Protein AF-A0A646KPS5-F1 (afdb_monomer)

pLDDT: mean 81.28, std 15.08, range [36.19, 93.19]

Structure (mmCIF, N/CA/C/O backbone):
data_AF-A0A646KPS5-F1
#
_entry.id   AF-A0A646KPS5-F1
#
loop_
_atom_site.group_PDB
_atom_site.id
_atom_site.type_symbol
_atom_site.label_atom_id
_atom_site.label_alt_id
_atom_site.label_comp_id
_atom_site.label_asym_id
_atom_site.label_entity_id
_atom_site.label_seq_id
_atom_site.pdbx_PDB_ins_code
_atom_site.Cartn_x
_atom_site.Cartn_y
_atom_site.Cartn_z
_atom_site.occupancy
_atom_site.B_iso_or_equiv
_atom_site.auth_seq_id
_atom_site.auth_comp_id
_atom_site.auth_asym_id
_atom_site.auth_atom_id
_atom_site.pdbx_PDB_model_num
ATOM 1 N N . MET A 1 1 ? 4.947 40.658 14.875 1.00 36.19 1 MET A N 1
ATOM 2 C CA . MET A 1 1 ? 4.378 39.947 13.715 1.00 36.19 1 MET A CA 1
ATOM 3 C C . MET A 1 1 ? 4.667 38.468 13.894 1.00 36.19 1 MET A C 1
ATOM 5 O O . MET A 1 1 ? 5.827 38.110 14.012 1.00 36.19 1 MET A O 1
ATOM 9 N N . SER A 1 2 ? 3.578 37.711 14.031 1.00 44.47 2 SER A N 1
ATOM 10 C CA . SER A 1 2 ? 3.362 36.260 13.935 1.00 44.47 2 SER A CA 1
ATOM 11 C C . SER A 1 2 ? 4.401 35.279 14.487 1.00 44.47 2 SER A C 1
ATOM 13 O O . SER A 1 2 ? 5.350 34.896 13.810 1.00 44.47 2 SER A O 1
ATOM 15 N N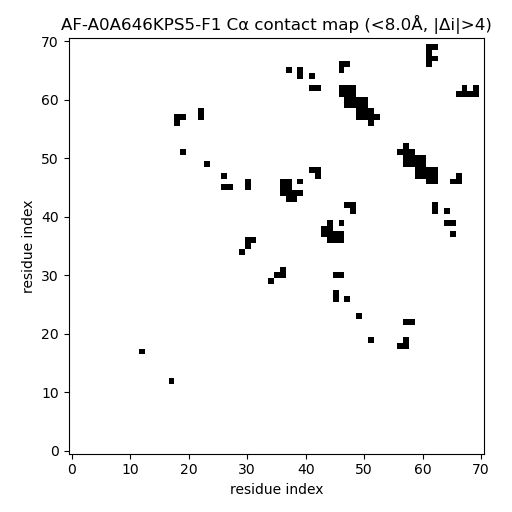 . SER A 1 3 ? 4.092 34.767 15.679 1.00 45.62 3 SER A N 1
ATOM 16 C CA . SER A 1 3 ? 4.444 33.416 16.114 1.00 45.62 3 SER A CA 1
ATOM 17 C C . SER A 1 3 ? 3.700 32.417 15.221 1.00 45.62 3 SER A C 1
ATOM 19 O O . SER A 1 3 ? 2.480 32.317 15.297 1.00 45.62 3 SER A O 1
ATOM 21 N N . GLY A 1 4 ? 4.411 31.733 14.326 1.00 44.09 4 GLY A N 1
ATOM 22 C CA . GLY A 1 4 ? 3.872 30.591 13.590 1.00 44.09 4 GLY A CA 1
ATOM 23 C C . GLY A 1 4 ? 3.939 29.359 14.479 1.00 44.09 4 GLY A C 1
ATOM 24 O O . GLY A 1 4 ? 4.923 28.624 14.430 1.00 44.09 4 GLY A O 1
ATOM 25 N N . GLU A 1 5 ? 2.940 29.178 15.340 1.00 47.19 5 GLU A N 1
ATOM 26 C CA . GLU A 1 5 ? 2.704 27.894 15.994 1.00 47.19 5 GLU A CA 1
ATOM 27 C C . GLU A 1 5 ? 2.473 26.868 14.886 1.00 47.19 5 GLU A C 1
ATOM 29 O O . GLU A 1 5 ? 1.535 26.988 14.101 1.00 47.19 5 GLU A O 1
ATOM 34 N N . GLY A 1 6 ? 3.394 25.910 14.763 1.00 52.12 6 GLY A N 1
ATOM 35 C CA . GLY A 1 6 ? 3.212 24.769 13.884 1.00 52.12 6 GLY A CA 1
ATOM 36 C C . GLY A 1 6 ? 1.974 24.030 14.353 1.00 52.12 6 GLY A C 1
ATOM 37 O O . GLY A 1 6 ? 2.024 23.345 15.374 1.00 52.12 6 GLY A O 1
ATOM 38 N N . GLU A 1 7 ? 0.864 24.224 13.640 1.00 46.75 7 GLU A N 1
ATOM 39 C CA . GLU A 1 7 ? -0.344 23.437 13.814 1.00 46.7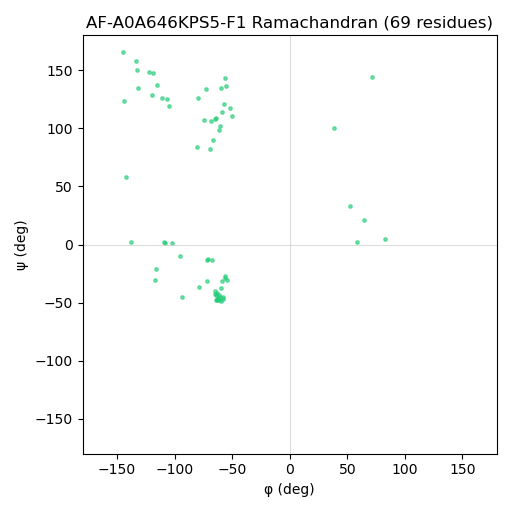5 7 GLU A CA 1
ATOM 40 C C . GLU A 1 7 ? 0.076 21.972 13.771 1.00 46.75 7 GLU A C 1
ATOM 42 O O . GLU A 1 7 ? 0.535 21.449 12.753 1.00 46.75 7 GLU A O 1
ATOM 47 N N . ASN A 1 8 ? -0.019 21.323 14.928 1.00 55.41 8 ASN A N 1
ATOM 48 C CA . ASN A 1 8 ? 0.053 19.884 15.039 1.00 55.41 8 ASN A CA 1
ATOM 49 C C . ASN A 1 8 ? -1.240 19.399 14.384 1.00 55.41 8 ASN A C 1
ATOM 51 O O . ASN A 1 8 ? -2.262 19.245 15.052 1.00 55.41 8 ASN A O 1
ATOM 55 N N . VAL A 1 9 ? -1.236 19.317 13.051 1.00 62.25 9 VAL A N 1
ATOM 56 C CA . VAL A 1 9 ? -2.366 18.811 12.283 1.00 62.25 9 VAL A CA 1
ATOM 57 C C . VAL A 1 9 ? -2.446 17.342 12.653 1.00 62.25 9 VAL A C 1
ATOM 59 O O . VAL A 1 9 ? -1.763 16.502 12.072 1.00 62.25 9 VAL A O 1
ATOM 62 N N . SER A 1 10 ? -3.212 17.039 13.699 1.00 66.12 10 SER A N 1
ATOM 63 C CA . SER A 1 10 ? -3.605 15.680 14.007 1.00 66.12 10 SER A CA 1
ATOM 64 C C . SER A 1 10 ? -4.399 15.222 12.7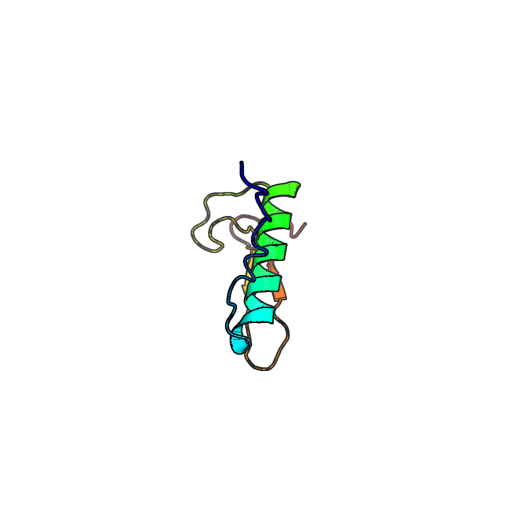96 1.00 66.12 10 SER A C 1
ATOM 66 O O . SER A 1 10 ? -5.551 15.626 12.621 1.00 66.12 10 SER A O 1
ATOM 68 N N . GLU A 1 11 ? -3.741 14.486 11.905 1.00 67.38 11 GLU A N 1
ATOM 69 C CA . GLU A 1 11 ? -4.386 13.894 10.748 1.00 67.38 11 GLU A CA 1
ATOM 70 C C . GLU A 1 11 ? -5.592 13.121 11.281 1.00 67.38 11 GLU A C 1
ATOM 72 O O . GLU A 1 11 ? -5.455 12.255 12.149 1.00 67.38 11 GLU A O 1
ATOM 77 N N . TRP A 1 12 ? -6.797 13.531 10.880 1.00 64.44 12 TRP A N 1
ATOM 78 C CA . TRP A 1 12 ? -8.000 12.852 11.328 1.00 64.44 12 TRP A CA 1
ATOM 79 C C . TRP A 1 12 ? -7.994 11.476 10.676 1.00 64.44 12 TRP A C 1
ATOM 81 O O . TRP A 1 12 ? -8.194 11.344 9.469 1.00 64.44 1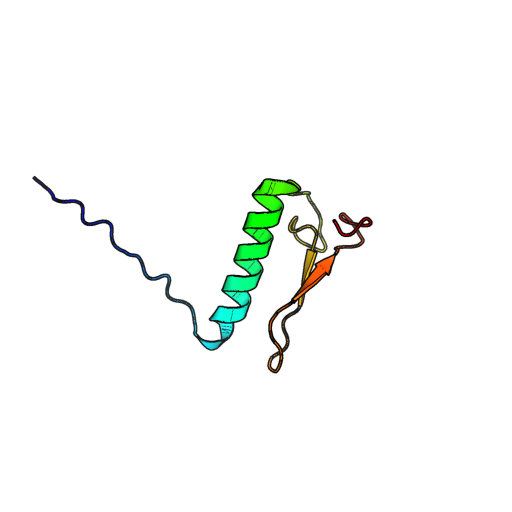2 TRP A O 1
ATOM 91 N N . VAL A 1 13 ? -7.716 10.455 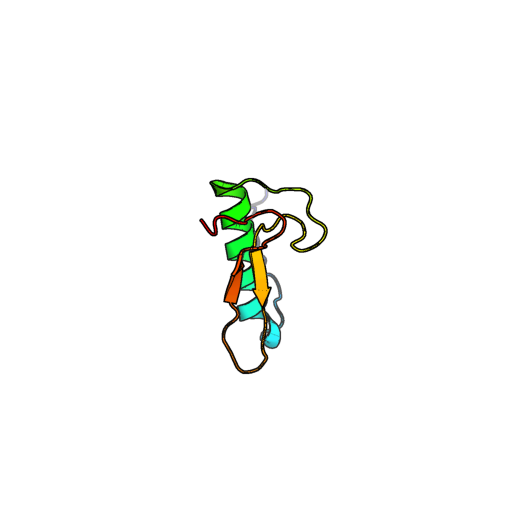11.479 1.00 73.88 13 VAL A N 1
ATOM 92 C CA . VAL A 1 13 ? -7.755 9.063 11.056 1.00 73.88 13 VAL A CA 1
ATOM 93 C C . VAL A 1 13 ? -8.988 8.435 11.682 1.00 73.88 13 VAL A C 1
ATOM 95 O O . VAL A 1 13 ? -9.167 8.503 12.897 1.00 73.88 13 VAL A O 1
ATOM 98 N N . ASN A 1 14 ? -9.852 7.828 10.865 1.00 81.25 14 ASN A N 1
ATOM 99 C CA . ASN A 1 14 ? -10.919 6.983 11.394 1.00 81.25 14 ASN A CA 1
ATOM 100 C C . ASN A 1 14 ? -10.262 5.879 12.253 1.00 81.25 14 ASN A C 1
ATOM 102 O O . ASN A 1 14 ? -9.461 5.118 11.700 1.00 81.25 14 ASN A O 1
ATOM 106 N N . PRO A 1 15 ? -10.588 5.764 13.557 1.00 83.38 15 PRO A N 1
ATOM 107 C CA . PRO A 1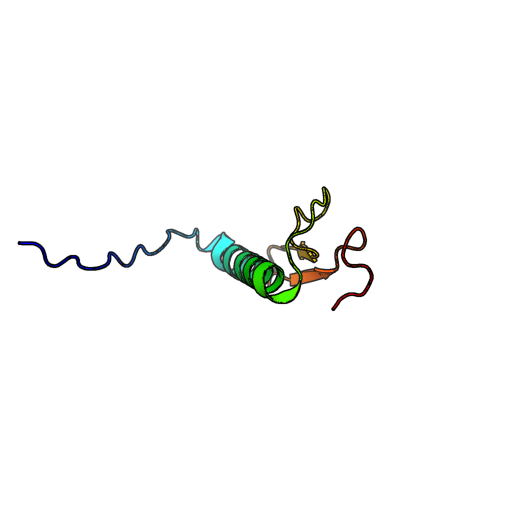 15 ? -9.970 4.782 14.450 1.00 83.38 15 PRO A CA 1
ATOM 108 C C . PRO A 1 15 ? -10.059 3.338 13.940 1.00 83.38 15 PRO A C 1
ATOM 110 O O . PRO A 1 15 ? -9.151 2.549 14.176 1.00 83.38 15 PRO A O 1
ATOM 113 N N . GLU A 1 16 ? -11.110 3.004 13.182 1.00 83.75 16 GLU A N 1
ATOM 114 C CA . GLU A 1 16 ? -11.282 1.689 12.546 1.00 83.75 16 GLU A CA 1
ATOM 115 C C . GLU A 1 16 ? -10.129 1.340 11.586 1.00 83.75 16 GLU A C 1
ATOM 117 O O . GLU A 1 16 ? -9.761 0.177 11.434 1.00 83.75 16 GLU A O 1
ATOM 122 N N . TYR A 1 17 ? -9.528 2.351 10.957 1.00 84.69 17 TYR A N 1
ATOM 123 C CA . TYR A 1 17 ? -8.482 2.198 9.946 1.00 84.69 17 TYR A CA 1
ATOM 124 C C . TYR A 1 17 ? -7.097 2.621 10.435 1.00 84.69 17 TYR A C 1
ATOM 126 O O . TYR A 1 17 ? -6.137 2.542 9.669 1.00 84.69 17 TYR A O 1
ATOM 134 N N . GLU A 1 18 ? -6.959 3.046 11.692 1.00 87.38 18 GLU A N 1
ATOM 135 C CA . GLU A 1 18 ? -5.707 3.593 12.218 1.00 87.38 18 GLU A CA 1
ATOM 136 C C . GLU A 1 18 ? -4.542 2.604 12.092 1.00 87.38 18 GLU A C 1
ATOM 138 O O . GLU A 1 18 ? -3.476 2.966 11.589 1.00 87.38 18 GLU A O 1
ATOM 143 N N . GLY A 1 19 ? -4.753 1.340 12.473 1.00 87.81 19 GLY A N 1
ATOM 144 C CA . GLY A 1 19 ? -3.736 0.293 12.344 1.00 87.81 19 GLY A CA 1
ATOM 145 C C . GLY A 1 19 ? -3.321 0.057 10.889 1.00 87.81 19 GLY A C 1
ATOM 146 O O . GLY A 1 19 ? -2.132 -0.017 10.580 1.00 87.81 19 GLY A O 1
ATOM 147 N N . MET A 1 20 ? -4.296 0.019 9.975 1.00 89.69 20 MET A N 1
ATOM 148 C CA . MET A 1 20 ? -4.054 -0.154 8.540 1.00 89.69 20 MET A CA 1
ATOM 149 C C . MET A 1 20 ? -3.242 1.006 7.962 1.00 89.69 20 MET A C 1
ATOM 151 O O . MET A 1 20 ? -2.245 0.774 7.278 1.00 89.69 20 MET A O 1
ATOM 155 N N . ILE A 1 21 ? -3.625 2.244 8.278 1.00 89.81 21 ILE A N 1
ATOM 156 C CA . ILE A 1 21 ? -2.959 3.448 7.772 1.00 89.81 21 ILE A CA 1
ATOM 157 C C . ILE A 1 21 ? -1.531 3.529 8.308 1.00 89.81 21 ILE A C 1
ATOM 159 O O . ILE A 1 21 ? -0.604 3.798 7.539 1.00 89.81 21 ILE A O 1
ATOM 163 N N . ARG A 1 22 ? -1.320 3.229 9.596 1.00 90.62 22 ARG A N 1
ATOM 164 C CA . ARG A 1 22 ? 0.022 3.165 10.194 1.00 90.62 22 ARG A CA 1
ATOM 165 C C . ARG A 1 22 ? 0.901 2.129 9.505 1.00 90.62 22 ARG A C 1
ATOM 167 O O . ARG A 1 22 ? 2.026 2.454 9.126 1.00 90.62 22 ARG A O 1
ATOM 174 N N . HIS A 1 23 ? 0.388 0.916 9.303 1.00 92.75 23 HIS A N 1
ATOM 175 C CA . HIS A 1 23 ? 1.140 -0.166 8.666 1.00 92.75 23 HIS A CA 1
ATOM 176 C C . HIS A 1 23 ? 1.485 0.156 7.209 1.00 92.75 23 HIS A C 1
ATOM 178 O O . HIS A 1 23 ? 2.646 0.076 6.809 1.00 92.75 23 HIS A O 1
ATOM 184 N N . PHE A 1 24 ? 0.503 0.613 6.429 1.00 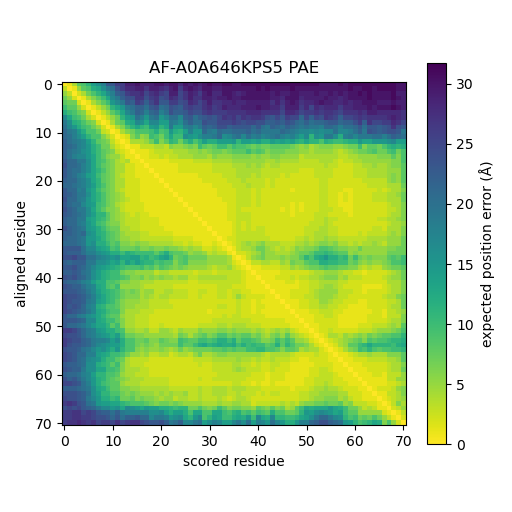92.00 24 PHE A N 1
ATOM 185 C CA . PHE A 1 24 ? 0.718 1.035 5.046 1.00 92.00 24 PHE A CA 1
ATOM 186 C C . PHE A 1 24 ? 1.766 2.152 4.948 1.00 92.00 24 PHE A C 1
ATOM 188 O O . PHE A 1 24 ? 2.674 2.093 4.117 1.00 92.00 24 PHE A O 1
ATOM 195 N N . THR A 1 25 ? 1.675 3.154 5.826 1.00 92.31 25 THR A N 1
ATOM 196 C CA . THR A 1 25 ? 2.616 4.281 5.856 1.00 92.31 25 THR A CA 1
ATOM 197 C C . THR A 1 25 ? 4.031 3.816 6.188 1.00 92.31 25 THR A C 1
ATOM 199 O O . THR A 1 25 ? 4.986 4.266 5.552 1.00 92.31 25 THR A O 1
ATOM 202 N N . ALA A 1 26 ? 4.182 2.890 7.138 1.00 92.75 26 ALA A N 1
ATOM 203 C CA . ALA A 1 26 ? 5.476 2.314 7.483 1.00 92.75 26 ALA A CA 1
ATOM 204 C C . ALA A 1 26 ? 6.113 1.584 6.286 1.00 92.75 26 ALA A C 1
ATOM 206 O O . ALA A 1 26 ? 7.284 1.817 5.980 1.00 92.75 26 ALA A O 1
ATOM 207 N N . GLU A 1 27 ? 5.342 0.776 5.554 1.00 93.00 27 GLU A N 1
ATOM 208 C CA . GLU A 1 27 ? 5.810 0.074 4.347 1.00 93.00 27 GLU A CA 1
ATOM 209 C C . GLU A 1 27 ? 6.179 1.032 3.211 1.00 93.00 27 GLU A C 1
ATOM 211 O O . GLU A 1 27 ? 7.194 0.846 2.530 1.00 93.00 27 GLU A O 1
ATOM 216 N N . ALA A 1 28 ? 5.391 2.094 3.027 1.00 91.62 28 ALA A N 1
ATOM 217 C CA . ALA A 1 28 ? 5.665 3.123 2.031 1.00 91.62 28 ALA A CA 1
ATOM 218 C C . ALA A 1 28 ? 6.974 3.854 2.336 1.00 91.62 28 ALA A C 1
ATOM 220 O O . ALA A 1 28 ? 7.828 4.000 1.458 1.00 91.62 28 ALA A O 1
ATOM 221 N N . GLN A 1 29 ? 7.172 4.253 3.594 1.00 92.81 29 GLN A N 1
ATOM 222 C CA . GLN A 1 29 ? 8.409 4.891 4.036 1.00 92.81 29 GLN A CA 1
ATOM 223 C C . GLN A 1 29 ? 9.609 3.948 3.921 1.00 92.81 29 GLN A C 1
ATOM 225 O O . GLN A 1 29 ? 10.669 4.366 3.452 1.00 92.81 29 GLN A O 1
ATOM 230 N N . HIS A 1 30 ? 9.458 2.682 4.317 1.00 91.12 30 HIS A N 1
ATOM 231 C CA . HIS A 1 30 ? 10.520 1.688 4.206 1.00 91.12 30 HIS A CA 1
ATOM 232 C C . HIS A 1 30 ? 10.930 1.473 2.741 1.00 91.12 30 HIS A C 1
ATOM 234 O O . HIS A 1 30 ? 12.113 1.545 2.403 1.00 91.12 30 HIS A O 1
ATOM 240 N N . THR A 1 31 ? 9.956 1.301 1.848 1.00 90.81 31 THR A N 1
ATOM 241 C CA . THR A 1 31 ? 10.201 1.108 0.413 1.00 90.81 31 THR A CA 1
ATOM 242 C C . THR A 1 31 ? 10.876 2.320 -0.213 1.00 90.81 31 THR A C 1
ATOM 244 O O . THR A 1 31 ? 11.892 2.163 -0.896 1.00 90.81 31 THR A O 1
ATOM 247 N N . ALA A 1 32 ? 10.383 3.525 0.081 1.00 89.44 32 ALA A N 1
ATOM 248 C CA . ALA A 1 32 ? 10.967 4.765 -0.416 1.00 89.44 32 ALA A CA 1
ATOM 249 C C . ALA A 1 32 ? 12.427 4.948 0.035 1.00 89.44 32 ALA A C 1
ATOM 251 O O . ALA A 1 32 ? 13.249 5.425 -0.744 1.00 89.44 32 ALA A O 1
ATOM 252 N N . ARG A 1 33 ? 12.763 4.546 1.270 1.00 90.00 33 ARG A N 1
ATOM 253 C CA . ARG A 1 33 ? 14.117 4.688 1.833 1.00 90.00 33 ARG A CA 1
ATOM 254 C C . ARG A 1 33 ? 15.102 3.624 1.355 1.00 90.00 33 ARG A C 1
ATOM 256 O O . ARG A 1 33 ? 16.277 3.937 1.201 1.00 90.00 33 ARG A O 1
ATOM 263 N N . HIS A 1 34 ? 14.655 2.383 1.163 1.00 87.38 34 HIS A N 1
ATOM 264 C CA . HIS A 1 34 ? 15.573 1.245 1.016 1.00 87.38 34 HIS A CA 1
ATOM 265 C C . HIS A 1 34 ? 15.511 0.543 -0.335 1.00 87.38 34 HIS A C 1
ATOM 267 O O . HIS A 1 34 ? 16.516 -0.009 -0.775 1.00 87.38 34 HIS A O 1
ATOM 273 N N . ARG A 1 35 ? 14.350 0.535 -0.996 1.00 83.25 35 ARG A N 1
ATOM 274 C CA . ARG A 1 35 ? 14.132 -0.302 -2.186 1.00 83.25 35 ARG A CA 1
ATOM 275 C C . ARG A 1 35 ? 13.881 0.501 -3.459 1.00 83.25 35 ARG A C 1
ATOM 277 O O . ARG A 1 35 ? 14.059 -0.044 -4.549 1.00 83.25 35 ARG A O 1
ATOM 284 N N . GLY A 1 36 ? 13.456 1.757 -3.316 1.00 79.50 36 GLY A N 1
ATOM 285 C CA . GLY A 1 36 ? 12.958 2.585 -4.407 1.00 79.50 36 GLY A CA 1
ATOM 286 C C . GLY A 1 36 ? 11.586 2.116 -4.898 1.00 79.50 36 GLY A C 1
ATOM 287 O O . GLY A 1 36 ? 11.293 0.918 -4.946 1.00 79.50 36 GLY A O 1
ATOM 288 N N . ASN A 1 37 ? 10.736 3.067 -5.280 1.00 75.25 37 ASN A N 1
ATOM 289 C CA . ASN A 1 37 ? 9.423 2.754 -5.839 1.00 75.25 37 ASN A CA 1
ATOM 290 C C . ASN A 1 37 ? 9.588 2.206 -7.265 1.00 75.25 37 ASN A C 1
ATOM 292 O O . ASN A 1 37 ? 10.316 2.780 -8.074 1.00 75.25 37 ASN A O 1
ATOM 296 N N . ALA A 1 38 ? 8.894 1.113 -7.586 1.00 80.44 38 ALA A N 1
ATOM 297 C CA . ALA A 1 38 ? 8.884 0.517 -8.924 1.00 80.44 38 ALA A CA 1
ATOM 298 C C . ALA A 1 38 ? 7.480 0.595 -9.532 1.00 80.44 38 ALA A C 1
ATOM 300 O O . ALA A 1 38 ? 6.502 0.306 -8.853 1.00 80.44 38 ALA A O 1
ATOM 301 N N . ALA A 1 39 ? 7.338 0.937 -10.812 1.00 87.88 39 ALA A N 1
ATOM 302 C CA . ALA A 1 39 ? 6.025 0.888 -11.453 1.00 87.88 39 ALA A CA 1
ATOM 303 C C . ALA A 1 39 ? 5.526 -0.570 -11.500 1.00 87.88 39 ALA A C 1
ATOM 305 O O . ALA A 1 39 ? 6.075 -1.405 -12.215 1.00 87.88 39 ALA A O 1
ATOM 306 N N . CYS A 1 40 ? 4.509 -0.891 -10.699 1.00 91.25 40 CYS A N 1
ATOM 307 C CA . CYS A 1 40 ? 3.945 -2.232 -10.603 1.00 91.25 40 CYS A CA 1
ATOM 308 C C . CYS A 1 40 ? 2.433 -2.141 -10.404 1.00 91.25 40 CYS A C 1
ATOM 310 O O . CYS A 1 40 ? 1.975 -1.558 -9.426 1.00 91.25 40 CYS A O 1
ATOM 312 N N . ASN A 1 41 ? 1.663 -2.769 -11.292 1.00 92.50 41 ASN A N 1
ATOM 313 C CA . ASN A 1 41 ? 0.197 -2.748 -11.234 1.00 92.50 41 ASN A CA 1
ATOM 314 C C . ASN A 1 41 ? -0.384 -3.570 -10.071 1.00 92.50 41 ASN A C 1
ATOM 316 O O . ASN A 1 41 ? -1.569 -3.464 -9.793 1.00 92.50 41 ASN A O 1
ATOM 320 N N . THR A 1 42 ? 0.427 -4.401 -9.410 1.00 91.69 42 THR A N 1
ATOM 321 C CA . THR A 1 42 ? -0.028 -5.275 -8.317 1.00 91.69 42 THR A CA 1
ATOM 322 C C . THR A 1 42 ? 0.160 -4.637 -6.944 1.00 91.69 42 THR A C 1
ATOM 324 O O . THR A 1 42 ? -0.730 -4.715 -6.110 1.00 91.69 42 THR A O 1
ATOM 327 N N . CYS A 1 43 ? 1.318 -4.023 -6.688 1.00 92.56 43 CYS A N 1
ATOM 328 C CA . CYS A 1 43 ? 1.624 -3.396 -5.394 1.00 92.56 43 CYS A CA 1
ATOM 329 C C . CYS A 1 43 ? 1.665 -1.867 -5.446 1.00 92.56 43 CYS A C 1
ATOM 331 O O . CYS A 1 43 ? 2.031 -1.238 -4.458 1.00 92.56 43 CYS A O 1
ATOM 333 N N . HIS A 1 44 ? 1.393 -1.265 -6.608 1.00 91.38 44 HIS A N 1
ATOM 334 C CA . HIS A 1 44 ? 1.486 0.183 -6.830 1.00 91.38 44 HIS A CA 1
ATOM 335 C C . HIS A 1 44 ? 2.838 0.782 -6.411 1.00 91.38 44 HIS A C 1
ATOM 337 O O . HIS A 1 44 ? 2.936 1.921 -5.969 1.00 91.38 44 HIS A O 1
ATOM 343 N N . GLY A 1 45 ? 3.899 -0.012 -6.563 1.00 90.50 45 GLY A N 1
ATOM 344 C CA . GLY A 1 45 ? 5.274 0.370 -6.261 1.00 90.50 45 GLY A CA 1
ATOM 345 C C . GLY A 1 45 ? 5.712 0.250 -4.816 1.00 90.50 45 GLY A C 1
ATOM 346 O O . GLY A 1 45 ? 6.874 0.527 -4.538 1.00 90.50 45 GLY A O 1
ATOM 347 N N . LEU A 1 46 ? 4.852 -0.275 -3.943 1.00 91.75 46 LEU A N 1
ATOM 348 C CA . LEU A 1 46 ? 5.185 -0.581 -2.553 1.00 91.75 46 LEU A CA 1
ATOM 349 C C . LEU A 1 46 ? 6.108 -1.802 -2.406 1.00 91.75 46 LEU A C 1
ATOM 351 O O . LEU A 1 46 ? 6.623 -2.070 -1.331 1.00 91.75 46 LEU A O 1
ATOM 355 N N . ARG A 1 47 ? 6.2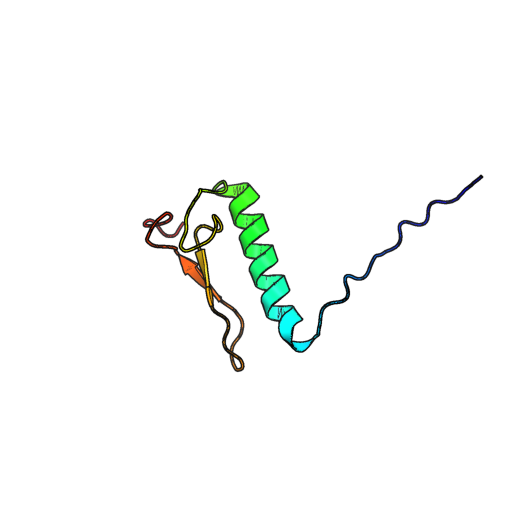88 -2.599 -3.469 1.00 91.88 47 ARG A N 1
ATOM 356 C CA . ARG A 1 47 ? 7.070 -3.857 -3.486 1.00 91.88 47 ARG A CA 1
ATOM 357 C C . ARG A 1 47 ? 6.593 -4.935 -2.499 1.00 91.88 47 ARG A C 1
ATOM 359 O O . ARG A 1 47 ? 7.143 -6.038 -2.470 1.00 91.88 47 ARG A O 1
ATOM 366 N N . VAL A 1 48 ? 5.522 -4.659 -1.769 1.00 93.19 48 VAL A N 1
ATOM 367 C CA . VAL A 1 48 ? 4.774 -5.566 -0.904 1.00 93.19 48 VAL A CA 1
ATOM 368 C C . VAL A 1 48 ? 3.278 -5.406 -1.171 1.00 93.19 48 VAL A C 1
ATOM 370 O O . VAL A 1 48 ? 2.840 -4.387 -1.701 1.00 93.19 48 VAL A O 1
ATOM 373 N N . ILE A 1 49 ? 2.491 -6.417 -0.827 1.00 92.94 49 ILE A N 1
ATOM 374 C CA . ILE A 1 49 ? 1.030 -6.365 -0.810 1.00 92.94 49 ILE A CA 1
ATOM 375 C C . ILE A 1 49 ? 0.617 -6.276 0.655 1.00 92.94 49 ILE A C 1
ATOM 377 O O . ILE A 1 49 ? 0.932 -7.178 1.433 1.00 92.94 49 ILE A O 1
ATOM 381 N N . VAL A 1 50 ? -0.062 -5.190 1.017 1.00 91.50 50 VAL A N 1
ATOM 382 C CA . VAL A 1 50 ? -0.627 -5.014 2.358 1.00 91.50 50 VAL A CA 1
ATOM 383 C C . VAL A 1 50 ? -1.932 -5.795 2.440 1.00 91.50 50 VAL A C 1
ATOM 385 O O . VAL A 1 50 ? -2.819 -5.629 1.603 1.00 91.50 50 VAL A O 1
ATOM 388 N N . ILE A 1 51 ? -2.035 -6.658 3.444 1.00 91.06 51 ILE A N 1
ATOM 389 C CA . ILE A 1 51 ? -3.202 -7.488 3.719 1.00 91.06 51 ILE A CA 1
ATOM 390 C C . ILE A 1 51 ? -3.837 -6.988 5.012 1.00 91.06 51 ILE A C 1
ATOM 392 O O . ILE A 1 51 ? -3.183 -6.885 6.050 1.00 91.06 51 ILE A O 1
ATOM 396 N N . VAL A 1 52 ? -5.131 -6.689 4.933 1.00 87.88 52 VAL A N 1
ATOM 397 C CA . VAL A 1 52 ? -5.938 -6.195 6.050 1.00 87.88 52 VAL A CA 1
ATOM 398 C C . VAL A 1 52 ? -7.059 -7.195 6.296 1.00 87.88 52 VAL A C 1
ATOM 400 O O . VAL A 1 52 ? -7.764 -7.584 5.366 1.00 87.88 52 VAL A O 1
ATOM 403 N N . HIS A 1 53 ? -7.213 -7.622 7.545 1.00 82.19 53 HIS A N 1
ATOM 404 C CA . HIS A 1 53 ? -8.289 -8.504 7.982 1.00 82.19 53 HIS A CA 1
ATOM 405 C C . HIS A 1 53 ? -8.907 -7.904 9.244 1.00 82.19 53 HIS A C 1
ATOM 407 O O . HIS A 1 53 ? -8.173 -7.501 10.136 1.00 82.19 53 HIS A O 1
ATOM 413 N N . SER A 1 54 ? -10.236 -7.854 9.338 1.00 76.94 54 SER A N 1
ATOM 414 C CA . SER A 1 54 ? -10.954 -7.163 10.427 1.00 76.94 54 SER A CA 1
ATOM 415 C C . SER A 1 54 ? -10.579 -7.645 11.833 1.00 76.94 54 SER A C 1
ATOM 417 O O . SER A 1 54 ? -10.653 -6.887 12.790 1.00 76.94 54 SER A O 1
ATOM 419 N N . GLU A 1 55 ? -10.174 -8.907 11.956 1.00 80.12 55 GLU A N 1
ATOM 420 C CA . GLU A 1 55 ? -9.830 -9.544 13.236 1.00 80.12 55 GLU A CA 1
ATOM 421 C C . GLU A 1 55 ? -8.319 -9.670 13.499 1.00 80.12 55 GLU A C 1
ATOM 423 O O . GLU A 1 55 ? -7.923 -10.277 14.494 1.00 80.12 55 GLU A O 1
ATOM 428 N N . LYS A 1 56 ? -7.455 -9.194 12.592 1.00 81.31 56 LYS A N 1
ATOM 429 C CA . LYS A 1 56 ? -6.001 -9.384 12.709 1.00 81.31 56 LYS A CA 1
ATOM 430 C C . LYS A 1 56 ? -5.258 -8.085 12.461 1.00 81.31 56 LYS A C 1
ATOM 432 O O . LYS A 1 56 ? -5.679 -7.265 11.653 1.00 81.31 56 LYS A O 1
ATOM 437 N N . GLU A 1 57 ? -4.105 -7.959 13.108 1.00 87.50 57 GLU A N 1
ATOM 438 C CA . GLU A 1 57 ? -3.165 -6.890 12.791 1.00 87.50 57 GLU A CA 1
ATOM 439 C C . GLU A 1 57 ? -2.812 -6.919 11.293 1.00 87.50 57 GLU A C 1
ATOM 441 O O . GLU A 1 57 ? -2.593 -8.007 10.737 1.00 87.50 57 GLU A O 1
ATOM 446 N N . PRO A 1 58 ? -2.770 -5.754 10.622 1.00 92.50 58 PRO A N 1
ATOM 447 C CA . PRO A 1 58 ? -2.325 -5.664 9.241 1.00 92.50 58 PRO A CA 1
ATOM 448 C C . PRO A 1 58 ? -0.919 -6.245 9.075 1.00 92.50 58 PRO A C 1
ATOM 450 O O . PRO A 1 58 ? -0.054 -6.090 9.935 1.00 92.50 58 PRO A O 1
ATOM 453 N N . PHE A 1 59 ? -0.676 -6.901 7.945 1.00 92.50 59 PHE A N 1
ATOM 454 C CA . PHE A 1 59 ? 0.644 -7.431 7.617 1.00 92.50 59 PHE A CA 1
ATOM 455 C C . PHE A 1 59 ? 0.914 -7.329 6.119 1.00 92.50 59 PHE A C 1
ATOM 457 O O . PHE A 1 59 ? 0.009 -7.107 5.315 1.00 92.50 59 PHE A O 1
ATOM 464 N N . SER A 1 60 ? 2.177 -7.497 5.738 1.00 93.06 60 SER A N 1
ATOM 465 C CA . SER A 1 60 ? 2.618 -7.398 4.349 1.00 93.06 60 SER A CA 1
ATOM 466 C C . SER A 1 60 ? 3.219 -8.703 3.862 1.00 93.06 60 SER A C 1
ATOM 468 O O . SER A 1 60 ? 3.900 -9.405 4.608 1.00 93.06 60 SER A O 1
ATOM 470 N N . VAL A 1 61 ? 3.037 -8.989 2.577 1.00 92.88 61 VAL A N 1
ATOM 471 C CA . VAL A 1 61 ? 3.758 -10.058 1.874 1.00 92.88 61 VAL A CA 1
ATOM 472 C C . VAL A 1 61 ? 4.519 -9.481 0.689 1.00 92.88 61 VAL A C 1
ATOM 474 O O . VAL A 1 61 ? 4.086 -8.503 0.083 1.00 92.88 61 VAL A O 1
ATOM 477 N N . ALA A 1 62 ? 5.662 -10.069 0.337 1.00 92.38 62 ALA A N 1
ATOM 478 C CA . ALA A 1 62 ? 6.445 -9.602 -0.802 1.00 92.38 62 ALA A CA 1
ATOM 479 C C . ALA A 1 62 ? 5.627 -9.674 -2.103 1.00 92.38 62 ALA A C 1
ATOM 481 O O . ALA A 1 62 ? 4.962 -10.672 -2.391 1.00 92.38 62 ALA A O 1
ATOM 482 N N . CYS A 1 63 ? 5.683 -8.615 -2.913 1.00 92.75 63 CYS A N 1
ATOM 483 C CA . CYS A 1 63 ? 5.043 -8.625 -4.220 1.00 92.75 63 CYS A CA 1
ATOM 484 C C . CYS A 1 63 ? 5.876 -9.482 -5.176 1.00 92.75 63 CYS A C 1
ATOM 486 O O . CYS A 1 63 ? 6.922 -9.042 -5.644 1.00 92.75 63 CYS A O 1
ATOM 488 N N . SER A 1 64 ? 5.404 -10.676 -5.523 1.00 91.38 64 SER A N 1
ATOM 489 C CA . SER A 1 64 ? 6.128 -11.597 -6.413 1.00 91.38 64 SER A CA 1
ATOM 490 C C . SER A 1 64 ? 6.489 -10.991 -7.778 1.00 91.38 64 SER A C 1
ATOM 492 O O . SER A 1 64 ? 7.500 -11.369 -8.363 1.00 91.38 64 SER A O 1
ATOM 494 N N . ALA A 1 65 ? 5.715 -10.015 -8.266 1.00 90.81 65 ALA A N 1
ATOM 495 C CA . ALA A 1 65 ? 5.943 -9.371 -9.559 1.00 90.81 65 ALA A CA 1
ATOM 496 C C . ALA A 1 65 ? 7.166 -8.435 -9.590 1.00 90.81 65 ALA A C 1
ATOM 498 O O . ALA A 1 65 ? 7.784 -8.272 -10.638 1.00 90.81 65 ALA A O 1
ATOM 499 N N . CYS A 1 66 ? 7.512 -7.787 -8.473 1.00 89.31 66 CYS A N 1
ATOM 500 C CA . CYS A 1 66 ? 8.590 -6.783 -8.436 1.00 89.31 66 CYS A CA 1
ATOM 501 C C . CYS A 1 66 ? 9.509 -6.892 -7.207 1.00 89.31 66 CYS A C 1
ATOM 503 O O . CYS A 1 66 ? 10.437 -6.097 -7.040 1.00 89.31 66 CYS A O 1
ATOM 505 N N . ASN A 1 67 ? 9.267 -7.880 -6.350 1.00 88.25 67 ASN A N 1
ATOM 506 C CA . ASN A 1 67 ? 10.065 -8.224 -5.182 1.00 88.25 67 ASN A CA 1
ATOM 507 C C . ASN A 1 67 ? 10.152 -9.755 -4.979 1.00 88.25 67 ASN A C 1
ATOM 509 O O . ASN A 1 67 ? 9.761 -10.265 -3.929 1.00 88.25 67 ASN A O 1
ATOM 513 N N . PRO A 1 68 ? 10.654 -10.519 -5.968 1.00 74.12 68 PRO A N 1
ATOM 514 C CA . PRO A 1 68 ? 10.731 -11.979 -5.873 1.00 74.12 68 PRO A CA 1
ATOM 515 C C . PRO A 1 68 ? 11.737 -12.485 -4.818 1.00 74.12 68 PRO A C 1
ATOM 517 O O . PRO A 1 68 ? 11.704 -13.662 -4.480 1.00 74.12 68 PRO A O 1
ATOM 520 N N . GLY A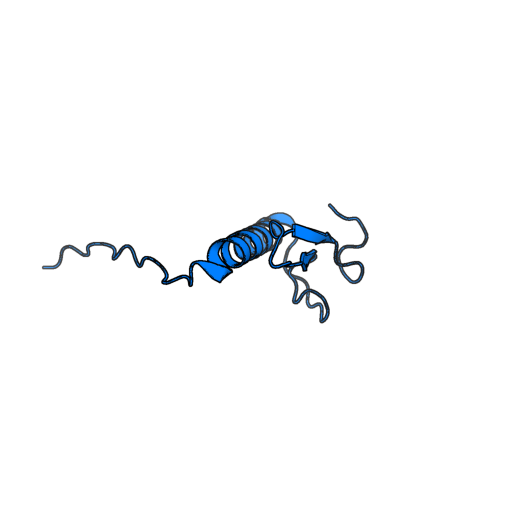 1 69 ? 12.625 -11.620 -4.303 1.00 69.44 69 GLY A N 1
ATOM 521 C CA . GLY A 1 69 ? 13.655 -11.964 -3.310 1.00 69.44 69 GLY A CA 1
ATOM 522 C C . GLY A 1 69 ? 13.279 -11.693 -1.849 1.00 69.44 69 GLY A C 1
ATOM 523 O O . GLY A 1 69 ? 14.001 -12.132 -0.962 1.00 69.44 69 GLY A O 1
ATOM 524 N N . GLY A 1 70 ? 12.168 -10.992 -1.592 1.00 68.50 70 GLY A N 1
ATOM 525 C CA . GLY A 1 70 ? 11.604 -10.834 -0.247 1.00 68.50 70 GLY A CA 1
ATOM 526 C C . GLY A 1 70 ? 12.453 -10.077 0.783 1.00 68.50 70 GLY A C 1
ATOM 527 O O . GLY A 1 70 ? 12.200 -10.247 1.973 1.00 68.50 70 GLY A O 1
ATOM 528 N N . VAL A 1 71 ? 13.419 -9.249 0.364 1.00 57.97 71 VAL A N 1
ATOM 529 C CA . VAL A 1 71 ? 14.319 -8.496 1.264 1.00 57.97 71 VAL A CA 1
ATOM 530 C C . VAL A 1 71 ? 14.216 -6.988 1.092 1.00 57.97 71 VAL A C 1
ATOM 532 O O . VAL A 1 71 ? 14.139 -6.485 -0.048 1.00 57.97 71 VAL A O 1
#

Foldseek 3Di:
DDDPPPPPPPPDDDPQCPLVVVALVVLQVCCVPPPNFDPDPQCNRSQWDWDDDSPDRIDTDGDCVRGVPGD

Mean predicted aligned error: 8.96 Å

Sequence (71 aa):
MSSGEGENVSEWVNPEYEGMIRHFTAEAQHTARHRGNAACNTCHGLRVIVIVHSEKEPFSVACSACNPGGV

Nearest PDB structures (foldseek):
  3uwx-assembly1_A-2  TM=7.146E-01  e=4.871E-01  Geobacillus sp. Y412MC52
  2r6f-assembly1_B  TM=5.152E-01  e=1.685E-01  Geobacillus stearothermophilus 10
  2r6f-assembly1_A  TM=4.593E-01  e=3.939E-01  Geobacillus stearothermophilus 10

Solvent-accessible surface area (backbone atoms only — not comparable to full-atom values): 4554 Å² total; per-residue (Å²): 135,81,86,77,74,78,75,79,74,72,75,89,63,63,76,92,46,41,64,53,53,52,51,53,49,50,46,46,53,49,23,62,74,75,68,51,72,44,100,37,96,85,37,74,21,41,42,29,41,81,46,79,49,100,90,48,82,57,48,72,43,57,23,66,91,77,26,77,79,70,125

Secondary structure (DSSP, 8-state):
--------------GGGHHHHHHHHHHHHHHHHHT-----TTTTTSSEEEEEETTEEEEEEE-TTT-TT--

Organism: Streptomyces jumonjinensis (NCBI:txid1945)

Radius of gyration: 15.96 Å; Cα contacts (8 Å, |Δi|>4): 68; chains: 1; bounding box: 27×52×28 Å